Protein AF-A0A5J4TGJ6-F1 (afdb_monomer_lite)

InterPro domains:
  IPR017880 KilA, N-terminal [PS51301] (1-44)
  IPR018004 KilA/APSES-type HTH, DNA-binding [PF04383] (3-46)

Structure (mmCIF, N/CA/C/O backbone):
data_AF-A0A5J4TGJ6-F1
#
_entry.id   AF-A0A5J4TGJ6-F1
#
loop_
_atom_site.group_PDB
_atom_site.id
_atom_site.type_symbol
_atom_site.label_atom_id
_atom_site.label_alt_id
_atom_site.label_comp_id
_atom_site.label_asym_id
_atom_site.label_entity_id
_atom_site.label_seq_id
_atom_site.pdbx_PDB_ins_code
_atom_site.Cartn_x
_atom_site.Cartn_y
_atom_site.Cartn_z
_atom_site.occupancy
_atom_site.B_iso_or_equiv
_atom_site.auth_seq_id
_atom_site.auth_comp_id
_atom_site.auth_asym_id
_atom_site.auth_atom_id
_atom_site.pdbx_PDB_model_num
ATOM 1 N N . MET A 1 1 ? -13.145 -46.903 19.918 1.00 36.25 1 MET A N 1
ATOM 2 C CA . MET A 1 1 ? -13.228 -46.217 21.225 1.00 36.25 1 MET A CA 1
ATOM 3 C C . MET A 1 1 ? -14.140 -45.019 21.029 1.00 36.25 1 MET A C 1
ATOM 5 O O . MET A 1 1 ? -13.800 -44.182 20.207 1.00 36.25 1 MET A O 1
ATOM 9 N N . TYR A 1 2 ? -15.309 -44.975 21.669 1.00 39.22 2 TYR A N 1
ATOM 10 C CA . TYR A 1 2 ? -16.173 -43.791 21.622 1.00 39.22 2 TYR A CA 1
ATOM 11 C C . TYR A 1 2 ? -15.814 -42.894 22.806 1.00 39.22 2 TYR A C 1
ATOM 13 O O . TYR A 1 2 ? -15.922 -43.324 23.954 1.00 39.22 2 TYR A O 1
ATOM 21 N N . GLU A 1 3 ? -15.357 -41.676 22.531 1.00 50.69 3 GLU A N 1
ATOM 22 C CA . GLU A 1 3 ? -15.165 -40.662 23.564 1.00 50.69 3 GLU A CA 1
ATOM 23 C C . GLU A 1 3 ? -16.526 -40.093 23.963 1.00 50.69 3 GLU A C 1
ATOM 25 O O . GLU A 1 3 ? -17.248 -39.494 23.166 1.00 50.69 3 GLU A O 1
ATOM 30 N N . ILE A 1 4 ? -16.896 -40.317 25.220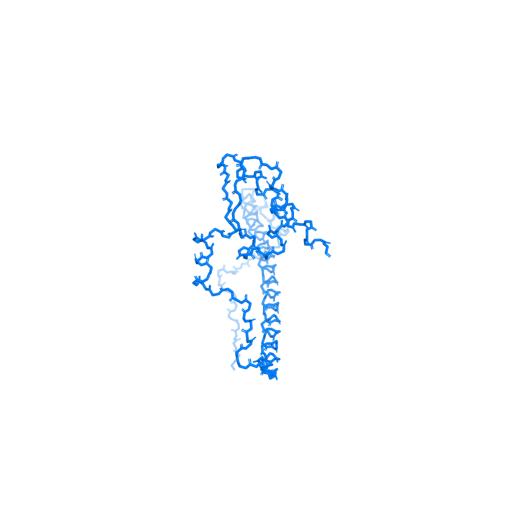 1.00 57.69 4 ILE A N 1
ATOM 31 C CA . ILE A 1 4 ? -18.095 -39.741 25.814 1.00 57.69 4 ILE A CA 1
ATOM 32 C C . ILE A 1 4 ? -17.746 -38.286 26.139 1.00 57.69 4 ILE A C 1
ATOM 34 O O . ILE A 1 4 ? -16.908 -38.032 27.007 1.00 57.69 4 ILE A O 1
ATOM 38 N N . ASN A 1 5 ? -18.349 -37.334 25.422 1.00 56.78 5 ASN A N 1
ATOM 39 C CA . ASN A 1 5 ? -18.171 -35.904 25.675 1.00 56.78 5 ASN A CA 1
ATOM 40 C C . ASN A 1 5 ? -18.421 -35.604 27.164 1.00 56.78 5 ASN A C 1
ATOM 42 O O . ASN A 1 5 ? -19.544 -35.736 27.648 1.00 56.78 5 ASN A O 1
ATOM 46 N N . LYS A 1 6 ? -17.381 -35.176 27.890 1.00 60.16 6 LYS A N 1
ATOM 47 C CA . LYS A 1 6 ? -17.402 -34.902 29.343 1.00 60.16 6 LYS A CA 1
ATOM 48 C C . LYS A 1 6 ? -18.250 -33.684 29.760 1.00 60.16 6 LYS A C 1
ATOM 50 O O . LYS A 1 6 ? -18.179 -33.262 30.913 1.00 60.16 6 LYS A O 1
ATOM 55 N N . GLY A 1 7 ? -19.075 -33.148 28.858 1.00 64.81 7 GLY A N 1
ATOM 56 C CA . GLY A 1 7 ? -19.860 -31.933 29.070 1.00 64.81 7 GLY A CA 1
ATOM 57 C C . GLY A 1 7 ? -18.989 -30.696 29.320 1.00 64.81 7 GLY A C 1
ATOM 58 O O . GLY A 1 7 ? -17.761 -30.762 29.331 1.00 64.81 7 GLY A O 1
ATOM 59 N N . PHE A 1 8 ? -19.630 -29.542 29.503 1.00 61.62 8 PHE A N 1
ATOM 60 C CA . PHE A 1 8 ? -18.930 -28.297 29.823 1.00 61.62 8 PHE A CA 1
ATOM 61 C C . PHE A 1 8 ? -18.424 -28.297 31.274 1.00 61.62 8 PHE A C 1
ATOM 63 O O . PHE A 1 8 ? -19.074 -28.831 32.180 1.00 61.62 8 PHE A O 1
ATOM 70 N N . ASP A 1 9 ? -17.260 -27.674 31.480 1.00 67.69 9 ASP A N 1
ATOM 71 C CA . ASP A 1 9 ? -16.615 -27.504 32.786 1.00 67.69 9 ASP A CA 1
ATOM 72 C C . ASP A 1 9 ? -17.595 -26.897 33.812 1.00 67.69 9 ASP A C 1
ATOM 74 O O . ASP A 1 9 ? -18.438 -26.064 33.472 1.00 67.69 9 ASP A O 1
ATOM 78 N N . ASN A 1 10 ? -17.505 -27.309 35.081 1.00 66.25 10 ASN A N 1
ATOM 79 C CA . ASN A 1 10 ? -18.506 -27.003 36.112 1.00 66.25 10 ASN A CA 1
ATOM 80 C C . ASN A 1 10 ? -18.708 -25.490 36.324 1.00 66.25 10 ASN A C 1
ATOM 82 O O . ASN A 1 10 ? -19.791 -25.061 36.709 1.00 66.25 10 ASN A O 1
ATOM 86 N N . LYS A 1 11 ? -17.685 -24.687 36.010 1.00 72.19 11 LYS A N 1
ATOM 87 C CA . LYS A 1 11 ? -17.700 -23.215 36.049 1.00 72.19 11 LYS A CA 1
ATOM 88 C C . LYS A 1 11 ? -18.642 -22.551 35.039 1.00 72.19 11 LYS A C 1
ATOM 90 O O . LYS A 1 11 ? -18.969 -21.383 35.203 1.00 72.19 11 LYS A O 1
ATOM 95 N N . PHE A 1 12 ? -19.073 -23.278 34.011 1.00 66.88 12 PHE A N 1
ATOM 96 C CA . PHE A 1 12 ? -20.022 -22.790 33.011 1.00 66.88 12 PHE A CA 1
ATOM 97 C C . PHE A 1 12 ? -21.447 -23.288 33.264 1.00 66.88 12 PHE A C 1
ATOM 99 O O . PHE A 1 12 ? -22.337 -22.998 32.479 1.00 66.88 12 PHE A O 1
ATOM 106 N N . LYS A 1 13 ? -21.707 -24.031 34.347 1.00 66.31 13 LYS A N 1
ATOM 107 C CA . LYS A 1 13 ? -23.063 -24.500 34.653 1.00 66.31 13 LYS A CA 1
ATOM 108 C C . LYS A 1 13 ? -23.867 -23.401 35.346 1.00 66.31 13 LYS A C 1
ATOM 110 O O . LYS A 1 13 ? -23.449 -22.873 36.372 1.00 66.31 13 LYS A O 1
ATOM 115 N N . GLY A 1 14 ? -25.042 -23.090 34.809 1.00 73.44 14 GLY A N 1
ATOM 116 C CA . GLY A 1 14 ? -25.951 -22.095 35.371 1.00 73.44 14 GLY A CA 1
ATOM 117 C C . GLY A 1 14 ? -27.195 -21.884 34.5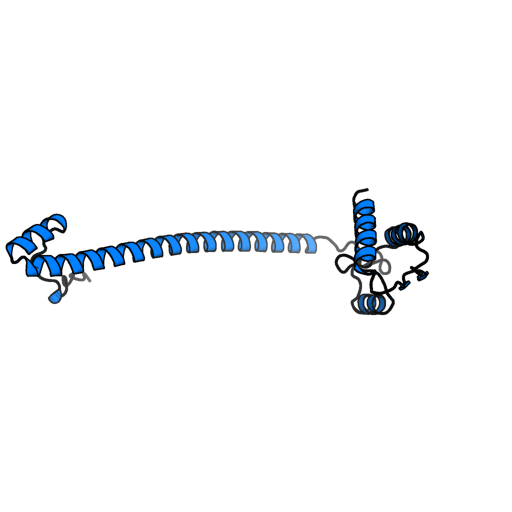11 1.00 73.44 14 GLY A C 1
ATOM 118 O O . GLY A 1 14 ? -27.392 -22.566 33.505 1.00 73.44 14 GLY A O 1
ATOM 119 N N . TYR A 1 15 ? -28.038 -20.935 34.919 1.00 78.38 15 TYR A N 1
ATOM 120 C CA . TYR A 1 15 ? -29.180 -20.495 34.121 1.00 78.38 15 TYR A CA 1
ATOM 121 C C . TYR A 1 15 ? -28.724 -19.457 33.097 1.00 78.38 15 TYR A C 1
ATOM 123 O O . TYR A 1 15 ? -28.239 -18.385 33.460 1.00 78.38 15 TYR A O 1
ATOM 131 N N . TYR A 1 16 ? -28.896 -19.775 31.817 1.00 81.31 16 TYR A N 1
ATOM 132 C CA . TYR A 1 16 ? -28.601 -18.860 30.723 1.00 81.31 16 TYR A CA 1
ATOM 133 C C . TYR A 1 16 ? -29.818 -17.994 30.424 1.00 81.31 16 TYR A C 1
ATOM 135 O O . TYR A 1 16 ? -30.929 -18.493 30.249 1.00 81.31 16 TYR A O 1
ATOM 143 N N . VAL A 1 17 ? -29.596 -16.687 30.345 1.00 79.00 17 VAL A N 1
ATOM 144 C CA . VAL A 1 17 ? -30.622 -15.716 29.965 1.00 79.00 17 VAL A CA 1
ATOM 145 C C . VAL A 1 17 ? -30.369 -15.302 28.523 1.00 79.00 17 VAL A C 1
ATOM 147 O O . VAL A 1 17 ? -29.236 -15.017 28.142 1.00 79.00 17 VAL A O 1
ATOM 150 N N . HIS A 1 18 ? -31.426 -15.265 27.714 1.00 84.12 18 HIS A N 1
ATOM 151 C CA . HIS A 1 18 ? -31.322 -14.795 26.337 1.00 84.12 18 HIS A CA 1
ATOM 152 C C . HIS A 1 18 ? -30.828 -13.331 26.304 1.00 84.12 18 HIS A C 1
ATOM 154 O O . HIS A 1 18 ? -31.331 -12.524 27.093 1.00 84.12 18 HIS A O 1
ATOM 160 N N . PRO A 1 19 ? -29.920 -12.933 25.389 1.00 80.38 19 PRO A N 1
ATOM 161 C CA . PRO A 1 19 ? -29.312 -11.595 25.389 1.00 80.38 19 PRO A CA 1
ATOM 162 C C . PRO A 1 19 ? -30.323 -10.441 25.391 1.00 80.38 19 PRO A C 1
ATOM 164 O O . PRO A 1 19 ? -30.144 -9.452 26.093 1.00 80.38 19 PRO A O 1
ATOM 167 N N . HIS A 1 20 ? -31.444 -10.595 24.680 1.00 82.62 20 HIS A N 1
ATOM 168 C CA . HIS A 1 20 ? -32.504 -9.580 24.620 1.00 82.62 20 HIS A CA 1
ATOM 169 C C . HIS A 1 20 ? -33.275 -9.415 25.943 1.00 82.62 20 HIS A C 1
ATOM 171 O O . HIS A 1 20 ? -33.883 -8.376 26.186 1.00 82.62 20 HIS A O 1
ATOM 177 N N . LEU A 1 21 ? -33.260 -10.435 26.805 1.00 87.50 21 LEU A N 1
ATOM 178 C CA . LEU A 1 21 ? -33.973 -10.445 28.086 1.00 87.50 21 LEU A CA 1
ATOM 179 C C . LEU A 1 21 ? -33.074 -10.038 29.258 1.00 87.50 21 LEU A C 1
ATOM 181 O O . LEU A 1 21 ? -33.577 -9.731 30.339 1.00 87.50 21 LEU A O 1
ATOM 185 N N . ILE A 1 22 ? -31.756 -9.994 29.050 1.00 87.06 22 ILE A N 1
ATOM 186 C CA . ILE A 1 22 ? -30.773 -9.778 30.115 1.00 87.06 22 ILE A CA 1
ATOM 187 C C . ILE A 1 22 ? -30.976 -8.437 30.828 1.00 87.06 22 ILE A C 1
ATOM 189 O O . ILE A 1 22 ? -30.853 -8.356 32.046 1.00 87.06 22 ILE A O 1
ATOM 193 N N . ASN A 1 23 ? -31.372 -7.401 30.082 1.00 85.44 23 ASN A N 1
ATOM 194 C CA . ASN A 1 23 ? -31.588 -6.062 30.618 1.00 85.44 23 ASN A CA 1
ATOM 195 C C . ASN A 1 23 ? -32.830 -6.010 31.526 1.00 85.44 23 ASN A C 1
ATOM 197 O O . ASN A 1 23 ? -32.789 -5.425 32.605 1.00 85.44 23 ASN A O 1
ATOM 201 N N . TYR A 1 24 ? -33.912 -6.692 31.134 1.00 88.56 24 TYR A N 1
ATOM 202 C CA . TYR A 1 24 ? -35.137 -6.785 31.933 1.00 88.56 24 TYR A CA 1
ATOM 203 C C . TYR A 1 24 ? -34.906 -7.558 33.232 1.00 88.56 24 TYR A C 1
ATOM 205 O O . TYR A 1 24 ? -35.297 -7.093 34.302 1.00 88.56 24 TYR A O 1
ATOM 213 N N . VAL A 1 25 ? -34.214 -8.698 33.151 1.00 86.50 25 VAL A N 1
ATOM 214 C CA . VAL A 1 25 ? -33.857 -9.502 34.328 1.00 86.50 25 VAL A CA 1
ATOM 215 C C . VAL A 1 25 ? -32.937 -8.713 35.262 1.00 86.50 25 VAL A C 1
ATOM 217 O O . VAL A 1 25 ? -33.147 -8.713 36.473 1.00 86.50 25 VAL A O 1
ATOM 220 N N . ALA A 1 26 ? -31.957 -7.983 34.724 1.00 88.81 26 ALA A N 1
ATOM 221 C CA . ALA A 1 26 ? -31.030 -7.213 35.544 1.00 88.81 26 ALA A CA 1
ATOM 222 C C . ALA A 1 26 ? -31.719 -6.056 36.290 1.00 88.81 26 ALA A C 1
ATOM 224 O O . ALA A 1 26 ? -31.429 -5.839 37.467 1.00 88.81 26 ALA A O 1
ATOM 225 N N . ILE A 1 27 ? -32.661 -5.358 35.642 1.00 90.12 27 ILE A N 1
ATOM 226 C CA . ILE A 1 27 ? -33.474 -4.304 36.273 1.00 90.12 27 ILE A CA 1
ATOM 227 C C . ILE A 1 27 ? -34.383 -4.889 37.358 1.00 90.12 27 ILE A C 1
ATOM 229 O O . ILE A 1 27 ? -34.489 -4.298 38.432 1.00 90.12 27 ILE A O 1
ATOM 233 N N . TRP A 1 28 ? -35.003 -6.046 37.095 1.00 90.50 28 TRP A N 1
ATOM 234 C CA . TRP A 1 28 ? -35.884 -6.731 38.045 1.00 90.50 28 TRP A CA 1
ATOM 235 C C . TRP A 1 28 ? -35.158 -7.129 39.336 1.00 90.50 28 TRP A C 1
ATOM 237 O O . TRP A 1 28 ? -35.719 -7.000 40.421 1.00 90.50 28 TRP A O 1
ATOM 247 N N . VAL A 1 29 ? -33.893 -7.550 39.232 1.00 88.56 29 VAL A N 1
ATOM 248 C CA . VAL A 1 29 ? -33.057 -7.877 40.396 1.00 88.56 29 VAL A CA 1
ATOM 249 C C . VAL A 1 29 ? -32.626 -6.615 41.149 1.00 88.56 29 VAL A C 1
ATOM 251 O O . VAL A 1 29 ? -32.766 -6.546 42.369 1.00 88.56 29 VAL A O 1
ATOM 254 N N . SER A 1 30 ? -32.061 -5.620 40.455 1.00 90.94 30 SER A N 1
ATOM 255 C CA . SER A 1 30 ? -31.694 -4.332 41.057 1.00 90.94 30 SER A CA 1
ATOM 256 C C . SER A 1 30 ? -31.251 -3.309 40.003 1.00 90.94 30 SER A C 1
ATOM 258 O O . SER A 1 30 ? -30.428 -3.635 39.143 1.00 90.94 30 SER A O 1
ATOM 260 N N . PRO A 1 31 ? -31.611 -2.018 40.143 1.00 89.44 31 PRO A N 1
ATOM 261 C CA . PRO A 1 31 ? -31.088 -0.955 39.282 1.00 89.44 31 PRO A CA 1
ATOM 262 C C . PRO A 1 31 ? -29.554 -0.861 39.273 1.00 89.44 31 PRO A C 1
ATOM 264 O O . PRO A 1 31 ? -28.952 -0.610 38.232 1.00 89.44 31 PRO A O 1
ATOM 267 N N . LYS A 1 32 ? -28.895 -1.101 40.418 1.00 88.12 32 LYS A N 1
ATOM 268 C CA . LYS A 1 32 ? -27.422 -1.091 40.499 1.00 88.12 32 LYS A CA 1
ATOM 269 C C . LYS A 1 32 ? -26.809 -2.248 39.711 1.00 88.12 32 LYS A C 1
ATOM 271 O O . LYS A 1 32 ? -25.780 -2.073 39.066 1.00 88.12 32 LYS A O 1
ATOM 276 N N . TYR A 1 33 ? -27.452 -3.413 39.745 1.00 86.62 33 TYR A N 1
ATOM 277 C CA . TYR A 1 33 ? -27.004 -4.594 39.014 1.00 86.62 33 TYR A CA 1
ATOM 278 C C . TYR A 1 33 ? -27.159 -4.410 37.497 1.00 86.62 33 TYR A C 1
ATOM 280 O O . TYR A 1 33 ? -26.239 -4.735 36.749 1.00 86.62 33 TYR A O 1
ATOM 288 N N . ALA A 1 34 ? -28.248 -3.776 37.050 1.00 88.06 34 ALA A N 1
ATOM 289 C CA . ALA A 1 34 ? -28.456 -3.418 35.646 1.00 88.06 34 ALA A CA 1
ATOM 290 C C . ALA A 1 34 ? -27.328 -2.551 35.063 1.00 88.06 34 ALA A C 1
ATOM 292 O O . ALA A 1 34 ? -26.886 -2.786 33.939 1.00 88.06 34 ALA A O 1
ATOM 293 N N . VAL A 1 35 ? -26.805 -1.591 35.835 1.00 89.06 35 VAL A N 1
ATOM 294 C CA . VAL A 1 35 ? -25.667 -0.760 35.401 1.00 89.06 35 VAL A CA 1
ATOM 295 C C . VAL A 1 35 ? -24.402 -1.598 35.210 1.00 89.06 35 VAL A C 1
ATOM 297 O O . VAL A 1 35 ? -23.680 -1.407 34.232 1.00 89.06 35 VAL A O 1
ATOM 300 N N . THR A 1 36 ? -24.126 -2.537 36.117 1.00 88.81 36 THR A N 1
ATOM 301 C CA . THR A 1 36 ? -22.966 -3.433 36.004 1.00 88.81 36 THR A CA 1
ATOM 302 C C . THR A 1 36 ? -23.081 -4.347 34.787 1.00 88.81 36 THR A C 1
ATOM 304 O O . THR A 1 36 ? -22.128 -4.456 34.020 1.00 88.81 36 THR A O 1
ATOM 307 N N . VAL A 1 37 ? -24.253 -4.953 34.570 1.00 88.06 37 VAL A N 1
ATOM 308 C CA . VAL A 1 37 ? -24.516 -5.811 33.403 1.00 88.06 37 VAL A CA 1
ATOM 309 C C . VAL A 1 37 ? -24.364 -5.025 32.101 1.00 88.06 37 VAL A C 1
ATOM 311 O O . VAL A 1 37 ? -23.711 -5.510 31.181 1.00 88.06 37 VAL A O 1
ATOM 314 N N . ARG A 1 38 ? -24.879 -3.789 32.041 1.00 87.81 38 ARG A N 1
ATOM 315 C CA . ARG A 1 38 ? -24.707 -2.907 30.879 1.00 87.81 38 ARG A CA 1
ATOM 316 C C . ARG A 1 38 ? -23.231 -2.696 30.537 1.00 87.81 38 ARG A C 1
ATOM 318 O O . ARG A 1 38 ? -22.845 -2.949 29.407 1.00 87.81 38 ARG A O 1
ATOM 325 N N . LYS A 1 39 ? -22.395 -2.325 31.514 1.00 89.00 39 LYS A N 1
ATOM 326 C CA . LYS A 1 39 ? -20.951 -2.111 31.291 1.00 89.00 39 LYS A CA 1
ATOM 327 C C . LYS A 1 39 ? -20.240 -3.355 30.754 1.00 89.00 39 LYS A C 1
ATOM 329 O O . LYS A 1 39 ? -19.330 -3.238 29.942 1.00 89.00 39 LYS A O 1
ATOM 334 N N . ILE A 1 40 ? -20.630 -4.539 31.229 1.00 88.75 40 ILE A N 1
ATOM 335 C CA . ILE A 1 40 ? -20.079 -5.808 30.739 1.00 88.75 40 ILE A CA 1
ATOM 336 C C . ILE A 1 40 ? -20.509 -6.040 29.287 1.00 88.75 40 ILE A C 1
ATOM 338 O O . ILE A 1 40 ? -19.673 -6.400 28.464 1.00 88.75 40 ILE A O 1
ATOM 342 N N . MET A 1 41 ? -21.783 -5.802 28.969 1.00 85.44 41 MET A N 1
ATOM 343 C CA . MET A 1 41 ? -22.314 -5.967 27.616 1.00 85.44 41 MET A CA 1
ATOM 344 C C . MET A 1 41 ? -21.660 -5.002 26.621 1.00 85.44 41 MET A C 1
ATOM 346 O O . MET A 1 41 ? -21.258 -5.428 25.542 1.00 85.44 41 MET A O 1
ATOM 350 N N . ASP A 1 42 ? -21.495 -3.736 27.010 1.00 87.56 42 ASP A N 1
ATOM 351 C CA . ASP A 1 42 ? -20.825 -2.715 26.200 1.00 87.56 42 ASP A CA 1
ATOM 352 C C . ASP A 1 42 ? -19.376 -3.132 25.908 1.00 87.56 42 ASP A C 1
ATOM 354 O O . ASP A 1 42 ? -18.948 -3.131 24.756 1.00 87.56 42 ASP A O 1
ATOM 358 N N . LYS A 1 43 ? -18.652 -3.611 26.930 1.00 89.19 43 LYS A N 1
ATOM 359 C CA . LYS A 1 43 ? -17.276 -4.097 26.776 1.00 89.19 43 LYS A CA 1
ATOM 360 C C . LYS A 1 43 ? -17.172 -5.302 25.836 1.00 89.19 43 LYS A C 1
ATOM 362 O O . LYS A 1 43 ? -16.241 -5.363 25.042 1.00 89.19 43 LYS A O 1
ATOM 367 N N . ILE A 1 44 ? -18.106 -6.253 25.916 1.00 85.75 44 ILE A N 1
ATOM 368 C CA . ILE A 1 44 ? -18.145 -7.410 25.004 1.00 85.75 44 ILE A CA 1
ATOM 369 C C . ILE A 1 44 ? -18.422 -6.951 23.568 1.00 85.75 44 ILE A C 1
ATOM 371 O O . ILE A 1 44 ? -17.799 -7.438 22.628 1.00 85.75 44 ILE A O 1
ATOM 375 N N . ASN A 1 45 ? -19.337 -5.999 23.386 1.00 83.75 45 ASN A N 1
ATOM 376 C CA . ASN A 1 45 ? -19.663 -5.469 22.068 1.00 83.75 45 ASN A CA 1
ATOM 377 C C . ASN A 1 45 ? -18.462 -4.750 21.429 1.00 83.75 45 ASN A C 1
ATOM 379 O O . ASN A 1 45 ? -18.172 -4.973 20.257 1.00 83.75 45 ASN A O 1
ATOM 383 N N . GLU A 1 46 ? -17.724 -3.952 22.205 1.00 81.56 46 GLU A N 1
ATOM 384 C CA . GLU A 1 46 ? -16.479 -3.319 21.752 1.00 81.56 46 GLU A CA 1
ATOM 385 C C . GLU A 1 46 ? -15.429 -4.355 21.324 1.00 81.56 46 GLU A C 1
ATOM 387 O O . GLU A 1 46 ? -14.831 -4.208 20.258 1.00 81.56 46 GLU A O 1
ATOM 392 N N . THR A 1 47 ? -15.236 -5.429 22.102 1.00 76.94 47 THR A N 1
ATOM 393 C CA . THR A 1 47 ? -14.277 -6.489 21.748 1.00 76.94 47 THR A CA 1
ATOM 394 C C . THR A 1 47 ? -14.679 -7.248 20.486 1.00 76.94 47 THR A C 1
ATOM 396 O O . THR A 1 47 ? -13.831 -7.469 19.630 1.00 76.94 47 THR A O 1
ATOM 399 N N . VAL A 1 48 ? -15.966 -7.575 20.316 1.00 79.75 48 VAL A N 1
ATOM 400 C CA . VAL A 1 48 ? -16.461 -8.302 19.132 1.00 79.75 48 VAL A CA 1
ATOM 401 C C . VAL A 1 48 ? -16.317 -7.462 17.861 1.00 79.75 48 VAL A C 1
ATOM 403 O O . VAL A 1 48 ? -15.951 -7.990 16.814 1.00 79.75 48 VAL A O 1
ATOM 406 N N . ILE A 1 49 ? -16.570 -6.151 17.938 1.00 74.88 49 ILE A N 1
ATOM 407 C CA . ILE A 1 49 ? -16.361 -5.245 16.800 1.00 74.88 49 ILE A CA 1
ATOM 408 C C . ILE A 1 49 ? -14.874 -5.187 16.436 1.00 74.88 49 ILE A C 1
ATOM 410 O O . ILE A 1 49 ? -14.535 -5.299 15.261 1.00 74.88 49 ILE A O 1
ATOM 414 N N . ALA A 1 50 ? -13.987 -5.050 17.425 1.00 75.00 50 ALA A N 1
ATOM 415 C CA . ALA A 1 50 ? -12.547 -5.002 17.187 1.00 75.00 50 ALA A CA 1
ATOM 416 C C . ALA A 1 50 ? -12.009 -6.305 16.567 1.00 75.00 50 ALA A C 1
ATOM 418 O O . ALA A 1 50 ? -11.236 -6.246 15.613 1.00 75.00 50 ALA A O 1
ATOM 419 N N . GLU A 1 51 ? -12.444 -7.466 17.063 1.00 77.19 51 GLU A N 1
ATOM 420 C CA . GLU A 1 51 ? -12.077 -8.781 16.519 1.00 77.19 51 GLU A CA 1
ATOM 421 C C . GLU A 1 51 ? -12.585 -8.962 15.084 1.00 77.19 51 GLU A C 1
ATOM 423 O O . GLU A 1 51 ? -11.826 -9.355 14.206 1.00 77.19 51 GLU A O 1
ATOM 428 N N . HIS A 1 52 ? -13.835 -8.594 14.801 1.00 76.94 52 HIS A N 1
ATOM 429 C CA . HIS A 1 52 ? -14.395 -8.694 13.454 1.00 76.94 52 HIS A CA 1
ATOM 430 C C . HIS A 1 52 ? -13.692 -7.778 12.433 1.00 76.94 52 HIS A C 1
ATOM 432 O O . HIS A 1 52 ? -13.500 -8.162 11.278 1.00 76.94 52 HIS A O 1
ATOM 438 N N . GLU A 1 53 ? -13.284 -6.568 12.830 1.00 75.94 53 GLU A N 1
ATOM 439 C CA . GLU A 1 53 ? -12.496 -5.682 11.960 1.00 75.94 53 GLU A CA 1
ATOM 440 C C . GLU A 1 53 ? -11.048 -6.181 11.781 1.00 75.94 53 GLU A C 1
ATOM 442 O O . GLU A 1 53 ? -10.469 -6.030 10.698 1.00 75.94 53 GLU A O 1
ATOM 447 N N . ALA A 1 54 ? -10.479 -6.847 12.792 1.00 74.75 54 ALA A N 1
ATOM 448 C CA . ALA A 1 54 ? -9.193 -7.534 12.681 1.00 74.75 54 ALA A CA 1
ATOM 449 C C . ALA A 1 54 ? -9.275 -8.736 11.719 1.00 74.75 54 ALA A C 1
ATOM 451 O O . ALA A 1 54 ? -8.429 -8.881 10.841 1.00 74.75 54 ALA A O 1
ATOM 452 N N . ASP A 1 55 ? -10.336 -9.540 11.796 1.00 79.75 55 ASP A N 1
ATOM 453 C CA . ASP A 1 55 ? -10.557 -10.683 10.901 1.00 79.75 55 ASP A CA 1
ATOM 454 C C . ASP A 1 55 ? -10.724 -10.239 9.442 1.00 79.75 55 ASP A C 1
ATOM 456 O O . ASP A 1 55 ? -10.147 -10.837 8.533 1.00 79.75 55 ASP A O 1
ATOM 460 N N . LYS A 1 56 ? -11.464 -9.149 9.192 1.00 76.69 56 LYS A N 1
ATOM 461 C CA . LYS A 1 56 ? -11.576 -8.566 7.845 1.00 76.69 56 LYS A CA 1
ATOM 462 C C . LYS A 1 56 ? -10.231 -8.094 7.306 1.00 76.69 56 LYS A C 1
ATOM 464 O O . LYS A 1 56 ? -9.936 -8.314 6.133 1.00 76.69 56 LYS A O 1
ATOM 469 N N . THR A 1 57 ? -9.429 -7.425 8.133 1.00 78.62 57 THR A N 1
ATOM 470 C CA . THR A 1 57 ? -8.105 -6.944 7.713 1.00 78.62 57 THR A CA 1
ATOM 471 C C . THR A 1 57 ? -7.142 -8.106 7.466 1.00 78.62 57 THR A C 1
ATOM 473 O O . THR A 1 57 ? -6.421 -8.075 6.468 1.00 78.62 57 THR A O 1
ATOM 476 N N . GLN A 1 58 ? -7.199 -9.167 8.275 1.00 76.94 58 GLN A N 1
ATOM 477 C CA . GLN A 1 58 ? -6.438 -10.398 8.055 1.00 76.94 58 GLN A CA 1
ATOM 478 C C . GLN A 1 58 ? -6.864 -11.119 6.767 1.00 76.94 58 GLN A C 1
ATOM 480 O O . GLN A 1 58 ? -6.010 -11.454 5.952 1.00 76.94 58 GLN A O 1
ATOM 485 N N . ALA A 1 59 ? -8.167 -11.279 6.514 1.00 79.88 59 ALA A N 1
ATOM 486 C CA . ALA A 1 59 ? -8.670 -11.920 5.296 1.00 79.88 59 ALA A CA 1
ATOM 487 C C . ALA A 1 59 ? -8.252 -11.168 4.019 1.00 79.88 59 ALA A C 1
ATOM 489 O O . ALA A 1 59 ? -7.882 -11.782 3.015 1.00 79.88 59 ALA A O 1
ATOM 490 N N . VAL A 1 60 ? -8.266 -9.831 4.059 1.00 82.25 60 VAL A N 1
ATOM 491 C CA . VAL A 1 60 ? -7.770 -8.991 2.961 1.00 82.25 60 VAL A CA 1
ATOM 492 C C . VAL A 1 60 ? -6.261 -9.181 2.774 1.00 82.25 60 VAL A C 1
ATOM 494 O O . VAL A 1 60 ? -5.802 -9.339 1.642 1.00 82.25 60 VAL A O 1
ATOM 497 N N . ALA A 1 61 ? -5.483 -9.215 3.860 1.00 81.31 61 ALA A N 1
ATOM 498 C CA . ALA A 1 61 ? -4.043 -9.457 3.799 1.00 81.31 61 ALA A CA 1
ATOM 499 C C . ALA A 1 61 ? -3.711 -10.840 3.214 1.00 81.31 61 ALA A C 1
ATOM 501 O O . ALA A 1 61 ? -2.824 -10.943 2.365 1.00 81.31 61 ALA A O 1
ATOM 502 N N . ASP A 1 62 ? -4.438 -11.884 3.605 1.00 82.44 62 ASP A N 1
ATOM 503 C CA . ASP A 1 62 ? -4.254 -13.242 3.090 1.00 82.44 62 ASP A CA 1
ATOM 504 C C . ASP A 1 62 ? -4.559 -13.306 1.586 1.00 82.44 62 ASP A C 1
ATOM 506 O O . ASP A 1 62 ? -3.800 -13.901 0.816 1.00 82.44 62 ASP A O 1
ATOM 510 N N . GLN A 1 63 ? -5.609 -12.613 1.131 1.00 89.25 63 GLN A N 1
ATOM 511 C CA . GLN A 1 63 ? -5.923 -12.499 -0.294 1.00 89.25 63 GLN A CA 1
ATOM 512 C C . GLN A 1 63 ? -4.795 -11.808 -1.076 1.00 89.25 63 GLN A C 1
ATOM 514 O O . GLN A 1 63 ? -4.422 -12.279 -2.153 1.00 89.25 63 GLN A O 1
ATOM 519 N N . PHE A 1 64 ? -4.208 -10.733 -0.537 1.00 87.88 64 PHE A N 1
ATOM 520 C CA . PHE A 1 64 ? -3.044 -10.086 -1.150 1.00 87.88 64 PHE A CA 1
ATOM 521 C C . PHE A 1 64 ? -1.835 -11.023 -1.231 1.00 87.88 64 PHE A C 1
ATOM 523 O O . PHE A 1 64 ? -1.193 -11.082 -2.279 1.00 87.88 64 PHE A O 1
ATOM 530 N N . HIS A 1 65 ? -1.546 -11.789 -0.177 1.00 86.75 65 HIS A N 1
ATOM 531 C CA . HIS A 1 65 ? -0.445 -12.757 -0.188 1.00 86.75 65 HIS A CA 1
ATOM 532 C C . HIS A 1 65 ? -0.652 -13.846 -1.246 1.00 86.75 65 HIS A C 1
ATOM 534 O O . HIS A 1 65 ? 0.281 -14.163 -1.980 1.00 86.75 65 HIS A O 1
ATOM 54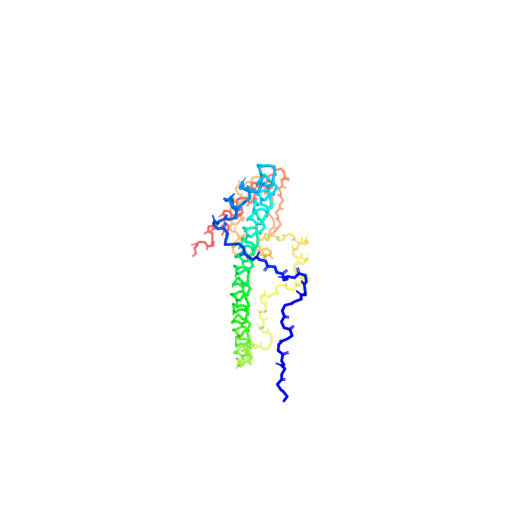0 N N . ILE A 1 66 ? -1.870 -14.380 -1.385 1.00 89.56 66 ILE A N 1
ATOM 541 C CA . ILE A 1 66 ? -2.196 -15.381 -2.414 1.00 89.56 66 ILE A CA 1
ATOM 542 C C . ILE A 1 66 ? -1.969 -14.814 -3.822 1.00 89.56 66 ILE A C 1
ATOM 544 O O . ILE A 1 66 ? -1.353 -15.471 -4.665 1.00 89.56 66 ILE A O 1
ATOM 548 N N . VAL A 1 67 ? -2.427 -13.586 -4.082 1.00 91.88 67 VAL A N 1
ATOM 549 C CA . VAL A 1 67 ? -2.237 -12.924 -5.383 1.00 91.88 67 VAL A CA 1
ATOM 550 C C . VAL A 1 67 ? -0.755 -12.660 -5.660 1.00 91.88 67 VAL A C 1
ATOM 552 O O . VAL A 1 67 ? -0.279 -12.933 -6.758 1.00 91.88 67 VAL A O 1
ATOM 555 N N . ILE A 1 68 ? 0.007 -12.178 -4.676 1.00 91.31 68 ILE A N 1
ATOM 556 C CA . ILE A 1 68 ? 1.448 -11.935 -4.838 1.00 91.31 68 ILE A CA 1
ATOM 557 C C . ILE A 1 68 ? 2.192 -13.241 -5.117 1.00 91.31 68 ILE A C 1
ATOM 559 O O . ILE A 1 68 ? 3.005 -13.280 -6.040 1.00 91.31 68 ILE A O 1
ATOM 563 N N . ASN A 1 69 ? 1.901 -14.307 -4.370 1.00 90.50 69 ASN A N 1
ATOM 564 C CA . ASN A 1 69 ? 2.548 -15.605 -4.561 1.00 90.50 69 ASN A CA 1
ATOM 565 C C . ASN A 1 69 ? 2.242 -16.168 -5.952 1.00 90.50 69 ASN A C 1
ATOM 567 O O . ASN A 1 69 ? 3.163 -16.483 -6.693 1.00 90.50 69 ASN A O 1
ATOM 571 N N . THR A 1 70 ? 0.973 -16.168 -6.372 1.00 89.56 70 THR A N 1
ATOM 572 C CA . THR A 1 70 ? 0.588 -16.643 -7.715 1.00 89.56 70 THR A CA 1
ATOM 573 C C . THR A 1 70 ? 1.233 -15.835 -8.842 1.00 89.56 70 THR A C 1
ATOM 575 O O . THR A 1 70 ? 1.702 -16.417 -9.822 1.00 89.56 70 THR A O 1
ATOM 578 N N . VAL A 1 71 ? 1.313 -14.506 -8.717 1.00 93.50 71 VAL A N 1
ATOM 579 C CA . VAL A 1 71 ? 2.027 -13.660 -9.688 1.00 93.50 71 VAL A CA 1
ATOM 580 C C . VAL A 1 71 ? 3.527 -13.964 -9.683 1.00 93.50 71 VAL A C 1
ATOM 582 O O . VAL A 1 71 ? 4.123 -14.079 -10.753 1.00 93.50 71 VAL A O 1
ATOM 585 N N . THR A 1 72 ? 4.137 -14.129 -8.509 1.00 90.94 72 THR A N 1
ATOM 586 C CA . THR A 1 72 ? 5.570 -14.431 -8.359 1.00 90.94 72 THR A CA 1
ATOM 587 C C . THR A 1 72 ? 5.925 -15.786 -8.965 1.00 90.94 72 THR A C 1
ATOM 589 O O . THR A 1 72 ? 6.908 -15.882 -9.702 1.00 90.94 72 THR A O 1
ATOM 592 N N . ASP A 1 73 ? 5.101 -16.804 -8.726 1.00 90.56 73 ASP A N 1
ATOM 593 C CA . ASP A 1 73 ? 5.255 -18.143 -9.294 1.00 90.56 73 ASP A CA 1
ATOM 594 C C . ASP A 1 73 ? 5.106 -18.096 -10.819 1.00 90.56 73 ASP A C 1
ATOM 596 O O . ASP A 1 73 ? 5.999 -18.530 -11.542 1.00 90.56 73 ASP A O 1
ATOM 600 N N . THR A 1 74 ? 4.057 -17.438 -11.327 1.00 92.06 74 THR A N 1
ATOM 601 C CA . THR A 1 74 ? 3.828 -17.289 -12.777 1.00 92.06 74 THR A CA 1
ATOM 602 C C . THR A 1 74 ? 4.994 -16.580 -13.472 1.00 92.06 74 THR A C 1
ATOM 604 O O . THR A 1 74 ? 5.409 -16.956 -14.572 1.00 92.06 74 THR A O 1
ATOM 607 N N . LEU A 1 75 ? 5.535 -15.527 -12.854 1.00 92.44 75 LEU A N 1
ATOM 608 C CA . LEU A 1 75 ? 6.698 -14.815 -13.379 1.00 92.44 75 LEU A CA 1
ATOM 609 C C . LEU A 1 75 ? 7.956 -15.685 -13.325 1.00 92.44 75 LEU A C 1
ATOM 611 O O . LEU A 1 75 ? 8.724 -15.681 -14.286 1.00 92.44 75 LEU A O 1
ATOM 615 N N . SER A 1 76 ? 8.154 -16.446 -12.249 1.00 92.31 76 SER A N 1
ATOM 616 C CA . SER A 1 76 ? 9.290 -17.361 -12.095 1.00 92.31 76 SER A CA 1
ATOM 617 C C . SER A 1 76 ? 9.257 -18.487 -13.129 1.00 92.31 76 SER A C 1
ATOM 619 O O . SER A 1 76 ? 10.278 -18.768 -13.766 1.00 92.31 76 SER A O 1
ATOM 621 N N . ASP A 1 77 ? 8.083 -19.062 -13.379 1.00 92.38 77 ASP A N 1
ATOM 622 C CA . ASP A 1 77 ? 7.862 -20.060 -14.426 1.00 92.38 77 ASP A CA 1
ATOM 623 C C . ASP A 1 77 ? 8.170 -19.474 -15.803 1.00 92.38 77 ASP A C 1
ATOM 625 O O . ASP A 1 77 ? 8.915 -20.060 -16.589 1.00 92.38 77 ASP A O 1
ATOM 629 N N . ARG A 1 78 ? 7.687 -18.257 -16.079 1.00 93.50 78 ARG A N 1
ATOM 630 C CA . ARG A 1 78 ? 7.940 -17.573 -17.351 1.00 93.50 78 ARG A CA 1
ATOM 631 C C . ARG A 1 78 ? 9.416 -17.223 -17.550 1.00 93.50 78 ARG A C 1
ATOM 633 O O . ARG A 1 78 ? 9.915 -17.333 -18.666 1.00 93.50 78 ARG A O 1
ATOM 640 N N . ILE A 1 79 ? 10.127 -16.825 -16.493 1.00 91.38 79 ILE A N 1
ATOM 641 C CA . ILE A 1 79 ? 11.584 -16.608 -16.512 1.00 91.38 79 ILE A CA 1
ATOM 642 C C . ILE A 1 79 ? 12.320 -17.926 -16.775 1.00 91.38 79 ILE A C 1
ATOM 644 O O . ILE A 1 79 ? 13.286 -17.947 -17.536 1.00 91.38 79 ILE A O 1
ATOM 648 N N . THR A 1 80 ? 11.870 -19.027 -16.176 1.00 90.38 80 THR A N 1
ATOM 649 C CA . THR A 1 80 ? 12.456 -20.358 -16.380 1.00 90.38 80 THR A CA 1
ATOM 650 C C . THR A 1 80 ? 12.277 -20.819 -17.822 1.00 90.38 80 THR A C 1
ATOM 652 O O . THR A 1 80 ? 13.250 -21.231 -18.454 1.00 90.38 80 THR A O 1
ATOM 655 N N . ASP A 1 81 ? 11.074 -20.655 -18.370 1.00 89.75 81 ASP A N 1
ATOM 656 C CA . ASP A 1 81 ? 10.760 -20.967 -19.761 1.00 89.75 81 ASP A CA 1
ATOM 657 C C . ASP A 1 81 ? 11.571 -20.093 -20.735 1.00 89.75 81 ASP A C 1
ATOM 659 O O . ASP A 1 81 ? 12.246 -20.618 -21.620 1.00 89.75 81 ASP A O 1
ATOM 663 N N . LEU A 1 82 ? 11.636 -18.774 -20.510 1.00 86.31 82 LEU A N 1
ATOM 664 C CA . LEU A 1 82 ? 12.482 -17.858 -21.289 1.00 86.31 82 LEU A CA 1
ATOM 665 C C . LEU A 1 82 ? 13.960 -18.259 -21.246 1.00 86.31 82 LEU A C 1
ATOM 667 O O . LEU A 1 82 ? 14.623 -18.298 -22.282 1.00 86.31 82 LEU A O 1
ATOM 671 N N . ASN A 1 83 ? 14.484 -18.597 -20.069 1.00 82.81 83 ASN A N 1
ATOM 672 C CA . ASN A 1 83 ? 15.867 -19.044 -19.918 1.00 82.81 83 ASN A CA 1
ATOM 673 C C . ASN A 1 83 ? 16.119 -20.379 -20.631 1.00 82.81 83 ASN A C 1
ATOM 675 O O . ASN A 1 83 ? 17.195 -20.587 -21.199 1.00 82.81 83 ASN A O 1
ATOM 679 N N . GLN A 1 84 ? 15.141 -21.283 -20.640 1.00 84.00 84 GLN A N 1
ATOM 680 C CA . GLN A 1 84 ? 15.214 -22.538 -21.377 1.00 84.00 84 GLN A CA 1
ATOM 681 C C . GLN A 1 84 ? 15.160 -22.308 -22.894 1.00 84.00 84 GLN A C 1
ATOM 683 O O . GLN A 1 84 ? 15.945 -22.923 -23.618 1.00 84.00 84 GLN A O 1
ATOM 688 N N . GLN A 1 85 ? 14.311 -21.397 -23.376 1.00 83.38 85 GLN A N 1
ATOM 689 C CA . GLN A 1 85 ? 14.284 -20.981 -24.780 1.00 83.38 85 GLN A CA 1
ATOM 690 C C . GLN A 1 85 ? 15.630 -20.374 -25.198 1.00 83.38 85 GLN A C 1
ATOM 692 O O . GLN A 1 85 ? 16.197 -20.779 -26.210 1.00 83.38 85 GLN A O 1
ATOM 697 N N . VAL A 1 86 ? 16.203 -19.478 -24.385 1.00 77.81 86 VAL A N 1
ATOM 698 C CA . VAL A 1 86 ? 17.528 -18.878 -24.629 1.00 77.81 86 VAL A CA 1
ATOM 699 C C . VAL A 1 86 ? 18.633 -19.933 -24.689 1.00 77.81 86 VAL A C 1
ATOM 701 O O . VAL A 1 86 ? 19.513 -19.835 -25.538 1.00 77.81 86 VAL A O 1
ATOM 704 N N . ARG A 1 87 ? 18.588 -20.966 -23.839 1.00 72.19 87 ARG A N 1
ATOM 705 C CA . ARG A 1 87 ? 19.555 -22.080 -23.872 1.00 72.19 87 ARG A CA 1
ATOM 706 C C . ARG A 1 87 ? 19.438 -22.956 -25.122 1.00 72.19 87 ARG A C 1
ATOM 708 O O . ARG A 1 87 ? 20.436 -23.540 -25.532 1.00 72.19 87 ARG A O 1
ATOM 715 N N . GLN A 1 88 ? 18.239 -23.080 -25.694 1.00 68.62 88 GLN A N 1
ATOM 716 C CA . GLN A 1 88 ? 17.994 -23.850 -26.921 1.00 68.62 88 GLN A CA 1
ATOM 717 C C . GLN A 1 88 ? 18.354 -23.078 -28.192 1.00 68.62 88 GLN A C 1
ATOM 719 O O . GLN A 1 88 ? 18.588 -23.688 -29.238 1.00 68.62 88 GLN A O 1
ATOM 724 N N . LEU A 1 89 ? 18.427 -21.748 -28.123 1.00 69.56 89 LEU A N 1
ATOM 725 C CA . LEU A 1 89 ? 19.030 -20.968 -29.190 1.00 69.56 89 LEU A CA 1
ATOM 726 C C . LEU A 1 89 ? 20.513 -21.343 -29.254 1.00 69.56 89 LEU A C 1
ATOM 728 O O . LEU A 1 89 ? 21.280 -21.049 -28.339 1.00 69.56 89 LEU A O 1
ATOM 732 N N . ALA A 1 90 ? 20.927 -21.987 -30.351 1.00 53.00 90 ALA A N 1
ATOM 733 C CA . ALA A 1 90 ? 22.344 -22.112 -30.659 1.00 53.00 90 ALA A CA 1
ATOM 734 C C . ALA A 1 90 ? 22.958 -20.707 -30.553 1.00 53.00 90 ALA A C 1
ATOM 736 O O . ALA A 1 90 ? 22.371 -19.769 -31.115 1.00 53.00 90 ALA A O 1
ATOM 737 N N . PRO A 1 91 ? 24.087 -20.520 -29.841 1.00 53.72 91 PRO A N 1
ATOM 738 C CA . PRO A 1 91 ? 24.738 -19.224 -29.817 1.00 53.72 91 PRO A CA 1
ATOM 739 C C . PRO A 1 91 ? 24.939 -18.835 -31.277 1.00 53.72 91 PRO A C 1
ATOM 741 O O . PRO A 1 91 ? 25.592 -19.562 -32.029 1.00 53.72 91 PRO A O 1
ATOM 744 N N . ARG A 1 92 ? 24.311 -17.739 -31.724 1.00 47.84 92 ARG A N 1
ATOM 745 C CA . ARG A 1 92 ? 24.666 -17.151 -33.013 1.00 47.84 92 ARG A CA 1
ATOM 746 C C . ARG A 1 92 ? 26.140 -16.832 -32.872 1.00 47.84 92 ARG A C 1
ATOM 748 O O . ARG A 1 92 ? 26.484 -15.869 -32.194 1.00 47.84 92 ARG A O 1
ATOM 755 N N . ALA A 1 93 ? 26.986 -17.681 -33.447 1.00 46.47 93 ALA A N 1
ATOM 756 C CA . ALA A 1 93 ? 28.406 -17.448 -33.538 1.00 46.47 93 ALA A CA 1
ATOM 757 C C . ALA A 1 93 ? 28.563 -16.175 -34.361 1.00 46.47 93 ALA A C 1
ATOM 759 O O . ALA A 1 93 ? 28.578 -16.187 -35.592 1.00 46.47 93 ALA A O 1
ATOM 760 N N . VAL A 1 94 ? 28.627 -15.043 -33.665 1.00 49.81 94 VAL A N 1
ATOM 761 C CA . VAL A 1 94 ? 29.311 -13.889 -34.205 1.00 49.81 94 VAL A CA 1
ATOM 762 C C . VAL A 1 94 ? 30.727 -14.411 -34.451 1.00 49.81 94 VAL A C 1
ATOM 764 O O . VAL A 1 94 ? 31.304 -14.978 -33.522 1.00 49.81 94 VAL A O 1
ATOM 767 N N . PRO A 1 95 ? 31.255 -14.345 -35.686 1.00 43.97 95 PRO A N 1
ATOM 768 C CA . PRO A 1 95 ? 32.551 -14.927 -36.016 1.00 43.97 95 PRO A CA 1
ATOM 769 C C . PRO A 1 95 ? 33.567 -14.569 -34.936 1.00 43.97 95 PRO A C 1
ATOM 771 O O . PRO A 1 95 ? 33.631 -13.398 -34.559 1.00 43.97 95 PRO A O 1
ATOM 774 N N . ASN A 1 96 ? 34.293 -15.556 -34.408 1.00 45.19 96 ASN A N 1
ATOM 775 C CA . ASN A 1 96 ? 35.212 -15.361 -33.288 1.00 45.19 96 ASN A CA 1
ATOM 776 C C . ASN A 1 96 ? 36.142 -14.167 -33.608 1.00 45.19 96 ASN A C 1
ATOM 778 O O . ASN A 1 96 ? 36.866 -14.202 -34.602 1.00 45.19 96 ASN A O 1
ATOM 782 N N . GLY A 1 97 ? 36.014 -13.065 -32.855 1.00 50.09 97 GLY A N 1
ATOM 783 C CA . GLY A 1 97 ? 36.626 -11.760 -33.175 1.00 50.09 97 GLY A CA 1
ATOM 784 C C . GLY A 1 97 ? 35.677 -10.638 -33.646 1.00 50.09 97 GLY A C 1
ATOM 785 O O . GLY A 1 97 ? 36.139 -9.529 -33.914 1.00 50.09 97 GLY A O 1
ATOM 786 N N . LYS A 1 98 ? 34.361 -10.875 -33.734 1.00 49.97 98 LYS A N 1
ATOM 787 C CA . LYS A 1 98 ? 33.336 -9.864 -34.081 1.00 49.97 98 LYS A CA 1
ATOM 788 C C . LYS A 1 98 ? 32.243 -9.678 -33.023 1.00 49.97 98 LYS A C 1
ATOM 790 O O . LYS A 1 98 ? 31.327 -8.889 -33.256 1.00 49.97 98 LYS A O 1
ATOM 795 N N . GLU A 1 99 ? 32.329 -10.349 -31.874 1.00 48.09 99 GLU A N 1
ATOM 796 C CA . GLU A 1 99 ? 31.426 -10.123 -30.741 1.00 48.09 99 GLU A CA 1
ATOM 797 C C . GLU A 1 99 ? 31.495 -8.655 -30.299 1.00 48.09 99 GLU A C 1
ATOM 799 O O . GLU A 1 99 ? 32.440 -8.213 -29.648 1.00 48.09 99 GLU A O 1
ATOM 804 N N . ARG A 1 100 ? 30.488 -7.862 -30.673 1.00 50.62 100 ARG A N 1
ATOM 805 C CA . ARG A 1 100 ? 30.266 -6.548 -30.071 1.00 50.62 100 ARG A CA 1
ATOM 806 C C . ARG A 1 100 ? 29.340 -6.748 -28.883 1.00 50.62 100 ARG A C 1
ATOM 808 O O . ARG A 1 100 ? 28.137 -6.518 -28.985 1.00 50.62 100 ARG A O 1
ATOM 815 N N . THR A 1 101 ? 29.907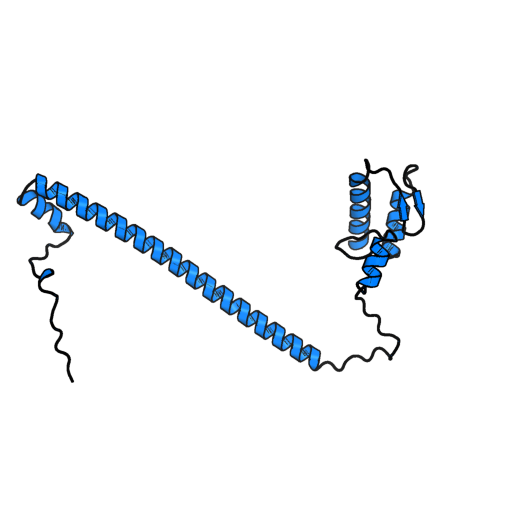 -7.203 -27.771 1.00 43.75 101 THR A N 1
ATOM 816 C CA . THR A 1 101 ? 29.289 -7.069 -26.451 1.00 43.75 101 THR A CA 1
ATOM 817 C C . THR A 1 101 ? 28.990 -5.584 -26.260 1.00 43.75 101 THR A C 1
ATOM 819 O O . THR A 1 101 ? 29.895 -4.747 -26.272 1.00 43.75 101 THR A O 1
ATOM 822 N N . LYS A 1 102 ? 27.703 -5.235 -26.189 1.00 53.22 102 LYS A N 1
ATOM 823 C CA . LYS A 1 102 ? 27.255 -3.853 -25.954 1.00 53.22 102 LYS A CA 1
ATOM 824 C C . LYS A 1 102 ? 27.458 -3.439 -24.491 1.00 53.22 102 LYS A C 1
ATOM 826 O O . LYS A 1 102 ? 27.221 -2.287 -24.149 1.00 53.22 102 LYS A O 1
ATOM 831 N N . ASP A 1 103 ? 27.941 -4.357 -23.659 1.00 52.47 103 ASP A N 1
ATOM 832 C CA . ASP A 1 103 ? 28.225 -4.124 -22.254 1.00 52.47 103 ASP A CA 1
ATOM 833 C C . ASP A 1 103 ? 29.537 -3.352 -22.117 1.00 52.47 103 ASP A C 1
ATOM 835 O O . ASP A 1 103 ? 30.638 -3.820 -22.439 1.00 52.47 103 ASP A O 1
ATOM 839 N N . LEU A 1 104 ? 29.421 -2.111 -21.656 1.00 58.41 104 LEU A N 1
ATOM 840 C CA . LEU A 1 104 ? 30.573 -1.292 -21.330 1.00 58.41 104 LEU A CA 1
ATOM 841 C C . LEU A 1 104 ? 31.276 -1.921 -20.121 1.00 58.41 104 LEU A C 1
ATOM 843 O O . LEU A 1 104 ? 30.784 -1.863 -18.999 1.00 58.41 104 LEU A O 1
ATOM 847 N N . ARG A 1 105 ? 32.436 -2.551 -20.346 1.00 65.69 105 ARG A N 1
ATOM 848 C CA . ARG A 1 105 ? 33.262 -3.108 -19.261 1.00 65.69 105 ARG A CA 1
ATOM 849 C C . ARG A 1 105 ? 33.479 -2.054 -18.157 1.00 65.69 105 ARG A C 1
ATOM 851 O O . ARG A 1 105 ? 33.756 -0.903 -18.499 1.00 65.69 105 ARG A O 1
ATOM 858 N N . PRO A 1 106 ? 33.468 -2.422 -16.865 1.00 61.25 106 PRO A N 1
ATOM 859 C CA . PRO A 1 106 ? 33.586 -1.471 -15.752 1.00 61.25 106 PRO A CA 1
ATOM 860 C C . PRO A 1 106 ? 34.855 -0.610 -15.822 1.00 61.25 106 PRO A C 1
ATOM 862 O O . PRO A 1 106 ? 34.800 0.594 -15.604 1.00 61.25 106 PRO A O 1
ATOM 865 N N . ALA A 1 107 ? 35.980 -1.175 -16.272 1.00 61.66 107 ALA A N 1
ATOM 866 C CA . ALA A 1 107 ? 37.213 -0.417 -16.508 1.00 61.66 107 ALA A CA 1
ATOM 867 C C . ALA A 1 107 ? 37.075 0.673 -17.594 1.00 61.66 107 ALA A C 1
ATOM 869 O O . ALA A 1 107 ? 37.769 1.684 -17.569 1.00 61.66 107 ALA A O 1
ATOM 870 N N . LYS A 1 108 ? 36.180 0.470 -18.565 1.00 61.25 108 LYS A N 1
ATOM 871 C CA . LYS A 1 108 ? 35.884 1.424 -19.637 1.00 61.25 108 LYS A CA 1
ATOM 872 C C . LYS A 1 108 ? 34.920 2.512 -19.154 1.00 61.25 108 LYS A C 1
ATOM 874 O O . LYS A 1 108 ? 35.117 3.662 -19.518 1.00 61.25 108 LYS A O 1
ATOM 879 N N . ILE A 1 109 ? 33.956 2.165 -18.295 1.00 63.12 109 ILE A N 1
ATOM 880 C CA . ILE A 1 109 ? 33.095 3.129 -17.586 1.00 63.12 109 ILE A CA 1
ATOM 881 C C . ILE A 1 109 ? 33.947 4.056 -16.713 1.00 63.12 109 ILE A C 1
ATOM 883 O O . ILE A 1 109 ? 33.839 5.268 -16.835 1.00 63.12 109 ILE A O 1
ATOM 887 N N . GLU A 1 110 ? 34.847 3.501 -15.899 1.00 61.91 110 GLU A N 1
ATOM 888 C CA . GLU A 1 110 ? 35.755 4.276 -15.042 1.00 61.91 110 GLU A CA 1
ATOM 889 C C . GLU A 1 110 ? 36.680 5.189 -15.856 1.00 61.91 110 GLU A C 1
ATOM 891 O O . GLU A 1 110 ? 36.871 6.359 -15.519 1.00 61.91 110 GLU A O 1
ATOM 896 N N . ARG A 1 111 ? 37.194 4.695 -16.990 1.00 62.19 111 ARG A N 1
ATOM 897 C CA . ARG A 1 111 ? 37.971 5.520 -17.916 1.00 62.19 111 ARG A CA 1
ATOM 898 C C . ARG A 1 111 ? 37.143 6.680 -18.470 1.00 62.19 111 ARG A C 1
ATOM 900 O O . ARG A 1 111 ? 37.610 7.807 -18.470 1.00 62.19 111 ARG A O 1
ATOM 907 N N . TYR A 1 112 ? 35.903 6.429 -18.874 1.00 62.19 112 TYR A N 1
ATOM 908 C CA . TYR A 1 112 ? 34.989 7.454 -19.379 1.00 62.19 112 TYR A CA 1
ATOM 909 C C . TYR A 1 112 ? 34.508 8.446 -18.321 1.00 62.19 112 TYR A C 1
ATOM 911 O O . TYR A 1 112 ? 34.266 9.607 -18.637 1.00 62.19 112 TYR A O 1
ATOM 919 N N . ARG A 1 113 ? 34.431 8.015 -17.062 1.00 58.00 113 ARG A N 1
ATOM 920 C CA . ARG A 1 113 ? 34.169 8.883 -15.915 1.00 58.00 113 ARG A CA 1
ATOM 921 C C . ARG A 1 113 ? 35.335 9.837 -15.658 1.00 58.00 113 ARG A C 1
ATOM 923 O O . ARG A 1 113 ? 35.117 10.994 -15.326 1.00 58.00 113 ARG A O 1
ATOM 930 N N . ARG A 1 114 ? 36.571 9.358 -15.842 1.00 57.12 114 ARG A N 1
ATOM 931 C CA . ARG A 1 114 ? 37.799 10.153 -15.694 1.00 57.12 114 ARG A CA 1
ATOM 932 C C . ARG A 1 114 ? 38.084 11.046 -16.911 1.00 57.12 114 ARG A C 1
ATOM 934 O O . ARG A 1 114 ? 38.596 12.145 -16.744 1.00 57.12 114 ARG A O 1
ATOM 941 N N . GLU A 1 115 ? 37.749 10.588 -18.116 1.00 58.56 115 GLU A N 1
ATOM 942 C CA . GLU A 1 115 ? 37.991 11.263 -19.407 1.00 58.56 115 GLU A CA 1
ATOM 943 C C . GLU A 1 115 ? 36.794 12.116 -19.879 1.00 58.56 115 GLU A C 1
ATOM 945 O O . GLU A 1 115 ? 36.683 12.417 -21.064 1.00 58.56 115 GLU A O 1
ATOM 950 N N . SER A 1 116 ? 35.895 12.496 -18.961 1.00 58.03 116 SER A N 1
ATOM 951 C CA . SER A 1 116 ? 34.730 13.361 -19.207 1.00 58.03 116 SER A CA 1
ATOM 952 C C . SER A 1 116 ? 33.904 12.941 -20.434 1.00 58.03 116 SER A C 1
ATOM 954 O O . SER A 1 116 ? 33.961 13.571 -21.487 1.00 58.03 116 SER A O 1
ATOM 956 N N . LEU A 1 117 ? 33.122 11.864 -20.311 1.00 58.53 117 LEU A N 1
ATOM 957 C CA . LEU A 1 117 ? 31.950 11.638 -21.164 1.00 58.53 117 LEU A CA 1
ATOM 958 C C . LEU A 1 117 ? 30.695 12.078 -20.407 1.00 58.53 117 LEU A C 1
ATOM 960 O O . LEU A 1 117 ? 30.533 11.735 -19.239 1.00 58.53 117 LEU A O 1
ATOM 964 N N . LEU A 1 118 ? 29.794 12.807 -21.067 1.00 62.19 118 LEU A N 1
ATOM 965 C CA . LEU A 1 118 ? 28.456 13.056 -20.533 1.00 62.19 118 LEU A CA 1
ATOM 966 C C . LEU A 1 118 ? 27.659 11.741 -20.558 1.00 62.19 118 LEU A C 1
ATOM 968 O O . LEU A 1 118 ? 27.623 11.041 -21.576 1.00 62.19 118 LEU A O 1
ATOM 972 N N . PHE A 1 119 ? 27.045 11.404 -19.424 1.00 60.19 119 PHE A N 1
ATOM 973 C CA . PHE A 1 119 ? 26.198 10.225 -19.262 1.00 60.19 119 PHE A CA 1
ATOM 974 C C . PHE A 1 119 ? 24.748 10.662 -19.086 1.00 60.19 119 PHE A C 1
ATOM 976 O O . PHE A 1 119 ? 24.470 11.573 -18.311 1.00 60.19 119 PHE A O 1
ATOM 983 N N . VAL A 1 120 ? 23.831 9.968 -19.753 1.00 57.72 120 VAL A N 1
ATOM 984 C CA . VAL A 1 120 ? 22.391 10.048 -19.474 1.00 57.72 120 VAL A CA 1
ATOM 985 C C . VAL A 1 120 ? 21.900 8.634 -19.213 1.00 57.72 120 VAL A C 1
ATOM 987 O O . VAL A 1 120 ? 22.282 7.708 -19.929 1.00 57.72 120 VAL A O 1
ATOM 990 N N . ASP A 1 121 ? 21.125 8.450 -18.144 1.00 57.97 121 ASP A N 1
ATOM 991 C CA . ASP A 1 121 ? 20.649 7.138 -17.685 1.00 57.97 121 ASP A CA 1
ATOM 992 C C . ASP A 1 121 ? 21.792 6.115 -17.467 1.00 57.97 121 ASP A C 1
ATOM 994 O O . ASP A 1 121 ? 21.673 4.939 -17.805 1.00 57.97 121 ASP A O 1
ATOM 998 N N . ASN A 1 122 ? 22.936 6.564 -16.929 1.00 59.19 122 ASN A N 1
ATOM 999 C CA . ASN A 1 122 ? 24.163 5.770 -16.723 1.00 59.19 122 ASN A CA 1
ATOM 1000 C C . ASN A 1 122 ? 24.816 5.203 -18.002 1.00 59.19 122 ASN A C 1
ATOM 1002 O O . ASN A 1 122 ? 25.694 4.340 -17.917 1.00 59.19 122 ASN A O 1
ATOM 1006 N N . LEU A 1 123 ? 24.447 5.701 -19.187 1.00 58.78 123 LEU A N 1
ATOM 1007 C CA . LEU A 1 123 ? 25.016 5.281 -20.468 1.00 58.78 123 LEU A CA 1
ATOM 1008 C C . LEU A 1 123 ? 25.771 6.433 -21.148 1.00 58.78 123 LEU A C 1
ATOM 1010 O O . LEU A 1 123 ? 25.319 7.579 -21.098 1.00 58.78 123 LEU A O 1
ATOM 1014 N N . PRO A 1 124 ? 26.922 6.159 -21.793 1.00 59.97 124 PRO A N 1
ATOM 1015 C CA . PRO A 1 124 ? 27.643 7.177 -22.543 1.00 59.97 124 PRO A CA 1
ATOM 1016 C C . PRO A 1 124 ? 26.803 7.617 -23.745 1.00 59.97 124 PRO A C 1
ATOM 1018 O O . PRO A 1 124 ? 26.304 6.782 -24.506 1.00 59.97 124 PRO A O 1
ATOM 1021 N N . ILE A 1 125 ? 26.669 8.927 -23.934 1.00 64.62 125 ILE A N 1
ATOM 1022 C CA . ILE A 1 125 ? 25.949 9.479 -25.080 1.00 64.62 125 ILE A CA 1
ATOM 1023 C C . ILE A 1 125 ? 26.673 9.073 -26.375 1.00 64.62 125 ILE A C 1
ATOM 1025 O O . ILE A 1 125 ? 27.888 9.233 -26.516 1.00 64.62 125 ILE A O 1
ATOM 1029 N N . ALA A 1 126 ? 25.926 8.509 -27.328 1.00 62.41 126 ALA A N 1
ATOM 1030 C CA . ALA A 1 126 ? 26.465 8.109 -28.622 1.00 62.41 126 ALA A CA 1
ATOM 1031 C C . ALA A 1 126 ? 26.970 9.326 -29.419 1.00 62.41 126 ALA A C 1
ATOM 1033 O O . ALA A 1 126 ? 26.447 10.431 -29.304 1.00 62.41 126 ALA A O 1
ATOM 1034 N N . MET A 1 127 ? 27.966 9.107 -30.279 1.00 65.25 127 MET A N 1
ATOM 1035 C CA . MET A 1 127 ? 28.665 10.161 -31.027 1.00 65.25 127 MET A CA 1
ATOM 1036 C C . MET A 1 127 ? 27.736 11.063 -31.858 1.00 65.25 127 MET A C 1
ATOM 1038 O O . MET A 1 127 ? 27.987 12.256 -31.953 1.00 65.25 127 MET A O 1
ATOM 1042 N N . THR A 1 128 ? 26.640 10.528 -32.398 1.00 65.00 128 THR A N 1
ATOM 1043 C CA . THR A 1 128 ? 25.638 11.295 -33.158 1.00 65.00 128 THR A CA 1
ATOM 1044 C C . THR A 1 128 ? 24.913 12.332 -32.302 1.00 65.00 128 THR A C 1
ATOM 1046 O O . THR A 1 128 ? 24.765 13.477 -32.712 1.00 65.00 128 THR A O 1
ATOM 1049 N N . ILE A 1 129 ? 24.525 11.957 -31.085 1.00 70.31 129 ILE A N 1
ATOM 1050 C CA . ILE A 1 129 ? 23.866 12.856 -30.132 1.00 70.31 129 ILE A CA 1
ATOM 1051 C C . ILE A 1 129 ? 24.883 13.859 -29.566 1.00 70.31 129 ILE A C 1
ATOM 1053 O O . ILE A 1 129 ? 24.560 15.023 -29.351 1.00 70.31 129 ILE A O 1
ATOM 1057 N N . ASN A 1 130 ? 26.138 13.440 -29.384 1.00 71.50 130 ASN A N 1
ATOM 1058 C CA . ASN A 1 130 ? 27.215 14.324 -28.943 1.00 71.50 130 ASN A CA 1
ATOM 1059 C C . ASN A 1 130 ? 27.471 15.474 -29.936 1.00 71.50 130 ASN A C 1
ATOM 1061 O O . ASN A 1 130 ? 27.685 16.604 -29.509 1.00 71.50 130 ASN A O 1
ATOM 1065 N N . GLU A 1 131 ? 27.407 15.221 -31.249 1.00 74.12 131 GLU A N 1
ATOM 1066 C CA . GLU A 1 131 ? 27.507 16.286 -32.262 1.00 74.12 131 GLU A CA 1
ATOM 1067 C C . GLU A 1 131 ? 26.325 17.265 -32.196 1.00 74.12 131 GLU A C 1
ATOM 1069 O O . GLU A 1 131 ? 26.527 18.473 -32.267 1.00 74.12 131 GLU A O 1
ATOM 1074 N N . LYS A 1 132 ? 25.106 16.781 -31.939 1.00 76.94 132 LYS A N 1
ATOM 1075 C CA . LYS A 1 132 ? 23.928 17.644 -31.744 1.00 76.94 132 LYS A CA 1
ATOM 1076 C C . LYS A 1 132 ? 24.025 18.522 -30.500 1.00 76.94 132 LYS A C 1
ATOM 1078 O O . LYS A 1 132 ? 23.698 19.705 -30.541 1.00 76.94 132 LYS A O 1
ATOM 1083 N N . ILE A 1 133 ? 24.546 17.967 -29.408 1.00 78.56 133 ILE A N 1
ATOM 1084 C CA . ILE A 1 133 ? 24.826 18.726 -28.184 1.00 78.56 133 ILE A CA 1
ATOM 1085 C C . ILE A 1 133 ? 25.895 19.796 -28.446 1.00 78.56 133 ILE A C 1
ATOM 1087 O O . ILE A 1 133 ? 25.780 20.911 -27.939 1.00 78.56 133 ILE A O 1
ATOM 1091 N N . LYS A 1 134 ? 26.919 19.491 -29.257 1.00 77.69 134 LYS A N 1
ATOM 1092 C CA . LYS A 1 134 ? 27.903 20.497 -29.682 1.00 77.69 134 LYS A CA 1
ATOM 1093 C C . LYS A 1 134 ? 27.238 21.616 -30.464 1.00 77.69 134 LYS A C 1
ATOM 1095 O O . LYS A 1 134 ? 27.447 22.758 -30.095 1.00 77.69 134 LYS A O 1
ATOM 1100 N N . GLU A 1 135 ? 26.424 21.310 -31.472 1.00 81.00 135 GLU A N 1
ATOM 1101 C CA . GLU A 1 135 ? 25.716 22.324 -32.269 1.00 81.00 135 GLU A CA 1
ATOM 1102 C C . GLU A 1 135 ? 24.875 23.259 -31.382 1.00 81.00 135 GLU A C 1
ATOM 1104 O O . GLU A 1 135 ? 24.950 24.481 -31.524 1.00 81.00 135 GLU A O 1
ATOM 1109 N N . ALA A 1 136 ? 24.135 22.703 -30.416 1.00 79.50 136 ALA A N 1
ATOM 1110 C CA . ALA A 1 136 ? 23.313 23.481 -29.489 1.00 79.50 136 ALA A CA 1
ATOM 1111 C C . ALA A 1 136 ? 24.149 24.404 -28.580 1.00 79.50 136 ALA A C 1
ATOM 1113 O O . ALA A 1 136 ? 23.798 25.568 -28.370 1.00 79.50 136 ALA A O 1
ATOM 1114 N N . LEU A 1 137 ? 25.277 23.903 -28.063 1.00 78.19 137 LEU A N 1
ATOM 1115 C CA . LEU A 1 137 ? 26.131 24.620 -27.110 1.00 78.19 137 LEU A CA 1
ATOM 1116 C C . LEU A 1 137 ? 27.207 25.499 -27.770 1.00 78.19 137 LEU A C 1
ATOM 1118 O O . LEU A 1 137 ? 27.746 26.386 -27.116 1.00 78.19 137 LEU A O 1
ATOM 1122 N N . GLN A 1 138 ? 27.499 25.313 -29.058 1.00 73.12 138 GLN A N 1
ATOM 1123 C CA . GLN A 1 138 ? 28.508 26.070 -29.814 1.00 73.12 138 GLN A CA 1
ATOM 1124 C C . GLN A 1 138 ? 28.116 27.538 -30.036 1.00 73.12 138 GLN A C 1
ATOM 1126 O O . GLN A 1 138 ? 28.974 28.378 -30.296 1.00 73.12 138 GLN A O 1
ATOM 1131 N N . SER A 1 139 ? 26.828 27.861 -29.892 1.00 70.50 139 SER A N 1
ATOM 1132 C CA . SER A 1 139 ? 26.315 29.235 -29.901 1.00 70.50 139 SER A CA 1
ATOM 1133 C C . SER A 1 139 ? 26.774 30.065 -28.692 1.00 70.50 139 SER A C 1
ATOM 1135 O O . SER A 1 139 ? 26.690 31.294 -28.718 1.00 70.50 139 SER A O 1
ATOM 1137 N N . ARG A 1 140 ? 27.278 29.411 -27.637 1.00 72.94 140 ARG A N 1
ATOM 1138 C CA . ARG A 1 140 ? 27.652 30.039 -26.371 1.00 72.94 140 ARG A CA 1
ATOM 1139 C C . ARG A 1 140 ? 29.155 30.338 -26.322 1.00 72.94 140 ARG A C 1
ATOM 1141 O O . ARG A 1 140 ? 29.978 29.462 -26.564 1.00 72.94 140 ARG A O 1
ATOM 1148 N N . GLN A 1 141 ? 29.524 31.578 -25.988 1.00 65.88 141 GLN A N 1
ATOM 1149 C CA . GLN A 1 141 ? 30.933 32.002 -25.875 1.00 65.88 141 GLN A CA 1
ATOM 1150 C C . GLN A 1 141 ? 31.611 31.537 -24.574 1.00 65.88 141 GLN A C 1
ATOM 1152 O O . GLN A 1 141 ? 32.837 31.522 -24.494 1.00 65.88 141 GLN A O 1
ATOM 1157 N N . ASP A 1 142 ? 30.827 31.161 -23.563 1.00 71.56 142 ASP A N 1
ATOM 1158 C CA . ASP A 1 142 ? 31.263 30.774 -22.217 1.00 71.56 142 ASP A CA 1
ATOM 1159 C C . ASP A 1 142 ? 31.448 29.258 -22.031 1.00 71.56 142 ASP A C 1
ATOM 1161 O O . ASP A 1 142 ? 31.904 28.815 -20.975 1.00 71.56 142 ASP A O 1
ATOM 1165 N N . VAL A 1 143 ? 31.160 28.460 -23.065 1.00 73.69 143 VAL A N 1
ATOM 1166 C CA . VAL A 1 143 ? 31.343 27.004 -23.060 1.00 73.69 143 VAL A CA 1
ATOM 1167 C C . VAL A 1 143 ? 32.494 26.631 -23.988 1.00 73.69 143 VAL A C 1
ATOM 1169 O O . VAL A 1 143 ? 32.443 26.835 -25.200 1.00 73.69 143 VAL A O 1
ATOM 1172 N N . LYS A 1 144 ? 33.545 26.027 -23.433 1.00 76.44 144 LYS A N 1
ATOM 1173 C CA . LYS A 1 144 ? 34.656 25.481 -24.216 1.00 76.44 144 LYS A CA 1
ATOM 1174 C C . LYS A 1 144 ? 34.436 23.990 -24.433 1.00 76.44 144 LYS A C 1
ATOM 1176 O O . LYS A 1 144 ? 34.400 23.219 -23.476 1.00 76.44 144 LYS A O 1
ATOM 1181 N N . ILE A 1 145 ? 34.315 23.587 -25.695 1.00 73.38 145 ILE A N 1
ATOM 1182 C CA . ILE A 1 145 ? 34.029 22.201 -26.072 1.00 73.38 145 ILE A CA 1
ATOM 1183 C C . ILE A 1 145 ? 35.218 21.621 -26.837 1.00 73.38 145 ILE A C 1
ATOM 1185 O O . ILE A 1 145 ? 35.628 22.160 -27.864 1.00 73.38 145 ILE A O 1
ATOM 1189 N N . TRP A 1 146 ? 35.768 20.507 -26.354 1.00 70.25 146 TRP A N 1
ATOM 1190 C CA . TRP A 1 146 ? 36.844 19.775 -27.021 1.00 70.25 146 TRP A CA 1
ATOM 1191 C C . TRP A 1 146 ? 36.518 18.287 -27.099 1.00 70.25 146 TRP A C 1
ATOM 1193 O O . TRP A 1 146 ? 36.678 17.549 -26.130 1.00 70.25 146 TRP A O 1
ATOM 1203 N N . SER A 1 147 ? 36.155 17.809 -28.293 1.00 65.69 147 SER A N 1
ATOM 1204 C CA . SER A 1 147 ? 35.790 16.407 -28.555 1.00 65.69 147 SER A CA 1
ATOM 1205 C C . SER A 1 147 ? 34.635 15.912 -27.671 1.00 65.69 147 SER A C 1
ATOM 1207 O O . SER A 1 147 ? 33.482 16.003 -28.081 1.00 65.69 147 SER A O 1
ATOM 1209 N N . THR A 1 148 ? 34.929 15.408 -26.477 1.00 63.75 148 THR A N 1
ATOM 1210 C CA . THR A 1 148 ? 33.956 14.944 -25.478 1.00 63.75 148 THR A CA 1
ATOM 1211 C C . THR A 1 148 ? 34.002 15.751 -24.184 1.00 63.75 148 THR A C 1
ATOM 1213 O O . THR A 1 148 ? 33.151 15.577 -23.324 1.00 63.75 148 THR A O 1
ATOM 1216 N N . HIS A 1 149 ? 34.994 16.627 -24.042 1.00 66.38 149 HIS A N 1
ATOM 1217 C CA . HIS A 1 149 ? 35.207 17.431 -22.853 1.00 66.38 149 HIS A CA 1
ATOM 1218 C C . HIS A 1 149 ? 34.443 18.745 -22.982 1.00 66.38 149 HIS A C 1
ATOM 1220 O O . HIS A 1 149 ? 34.596 19.466 -23.972 1.00 66.38 149 HIS A O 1
ATOM 1226 N N . TYR A 1 150 ? 33.657 19.057 -21.956 1.00 74.94 150 TYR A N 1
ATOM 1227 C CA . TYR A 1 150 ? 32.897 20.293 -21.834 1.00 74.94 150 TYR A CA 1
ATOM 1228 C C . TYR A 1 150 ? 33.428 21.060 -20.628 1.00 74.94 150 TYR A C 1
ATOM 1230 O O . TYR A 1 150 ? 33.584 20.496 -19.547 1.00 74.94 150 TYR A O 1
ATOM 1238 N N . THR A 1 151 ? 33.740 22.336 -20.817 1.00 74.62 151 THR A N 1
ATOM 1239 C CA . THR A 1 151 ? 34.169 23.229 -19.740 1.00 74.62 151 THR A CA 1
ATOM 1240 C C . THR A 1 151 ? 33.270 24.450 -19.744 1.00 74.62 151 THR A C 1
ATOM 1242 O O . THR A 1 151 ? 33.189 25.156 -20.746 1.00 74.62 151 THR A O 1
ATOM 1245 N N . PHE A 1 152 ? 32.594 24.674 -18.628 1.00 79.19 152 PHE A N 1
ATOM 1246 C CA . PHE A 1 152 ? 31.679 25.784 -18.395 1.00 79.19 152 PHE A CA 1
ATOM 1247 C C . PHE A 1 152 ? 31.698 26.111 -16.893 1.00 79.19 152 PHE A C 1
ATOM 1249 O O . PHE A 1 152 ? 32.149 25.274 -16.102 1.00 79.19 152 PHE A O 1
ATOM 1256 N N . PRO A 1 153 ? 31.293 27.322 -16.490 1.00 78.88 153 PRO A N 1
ATOM 1257 C CA . PRO A 1 153 ? 31.316 27.709 -15.087 1.00 78.88 153 PRO A CA 1
ATOM 1258 C C . PRO A 1 153 ? 30.174 27.016 -14.309 1.00 78.88 153 PRO A C 1
ATOM 1260 O O . PRO A 1 153 ? 29.106 26.734 -14.855 1.00 78.88 153 PRO A O 1
ATOM 1263 N N . GLU A 1 154 ? 30.445 26.643 -13.052 1.00 73.94 154 GLU A N 1
ATOM 1264 C CA . GLU A 1 154 ? 29.599 25.739 -12.245 1.00 73.94 154 GLU A CA 1
ATOM 1265 C C . GLU A 1 154 ? 28.204 26.314 -11.947 1.00 73.94 154 GLU A C 1
ATOM 1267 O O . GLU A 1 154 ? 27.232 25.573 -11.837 1.00 73.94 154 GLU A O 1
ATOM 1272 N N . ASP A 1 155 ? 28.084 27.640 -11.919 1.00 78.44 155 ASP A N 1
ATOM 1273 C CA . ASP A 1 155 ? 26.839 28.396 -11.752 1.00 78.44 155 ASP A CA 1
ATOM 1274 C C . ASP A 1 155 ? 25.827 28.190 -12.890 1.00 78.44 155 ASP A C 1
ATOM 1276 O O . ASP A 1 155 ? 24.655 28.528 -12.746 1.00 78.44 155 ASP A O 1
ATOM 1280 N N . GLN A 1 156 ? 26.259 27.619 -14.015 1.00 74.44 156 GLN A N 1
ATOM 1281 C CA . GLN A 1 156 ? 25.412 27.366 -15.178 1.00 74.44 156 GLN A CA 1
ATOM 1282 C C . GLN A 1 156 ? 25.107 25.883 -15.406 1.00 74.44 156 GLN A C 1
ATOM 1284 O O . GLN A 1 156 ? 24.555 25.523 -16.450 1.00 74.44 156 GLN A O 1
ATOM 1289 N N . LEU A 1 157 ? 25.469 25.018 -14.456 1.00 76.38 157 LEU A N 1
ATOM 1290 C CA . LEU A 1 157 ? 25.340 23.570 -14.586 1.00 76.38 157 LEU A CA 1
ATOM 1291 C C . LEU A 1 157 ? 23.902 23.135 -14.900 1.00 76.38 157 LEU A C 1
ATOM 1293 O O . LEU A 1 157 ? 23.694 22.414 -15.874 1.00 76.38 157 LEU A O 1
ATOM 1297 N N . ASP A 1 158 ? 22.922 23.621 -14.139 1.00 77.19 158 ASP A N 1
ATOM 1298 C CA . ASP A 1 158 ? 21.513 23.232 -14.298 1.00 77.19 158 ASP A CA 1
ATOM 1299 C C . ASP A 1 158 ? 20.961 23.624 -15.676 1.00 77.19 158 ASP A C 1
ATOM 1301 O O . ASP A 1 158 ? 20.322 22.829 -16.361 1.00 77.19 158 ASP A O 1
ATOM 1305 N N . PHE A 1 159 ? 21.303 24.824 -16.146 1.00 78.69 159 PHE A N 1
ATOM 1306 C CA . PHE A 1 159 ? 20.878 25.316 -17.455 1.00 78.69 159 PHE A CA 1
ATOM 1307 C C . PHE A 1 159 ? 21.501 24.518 -18.613 1.00 78.69 159 PHE A C 1
ATOM 1309 O O . PHE A 1 159 ? 20.851 24.249 -19.624 1.00 78.69 159 PHE A O 1
ATOM 1316 N N . ILE A 1 160 ? 22.766 24.113 -18.477 1.00 80.06 160 ILE A N 1
ATOM 1317 C CA . ILE A 1 160 ? 23.441 23.258 -19.460 1.00 80.06 160 ILE A CA 1
ATOM 1318 C C . ILE A 1 160 ? 22.823 21.854 -19.477 1.00 80.06 160 ILE A C 1
ATOM 1320 O O . ILE A 1 160 ? 22.625 21.294 -20.558 1.00 80.06 160 ILE A O 1
ATOM 1324 N N . ILE A 1 161 ? 22.481 21.303 -18.308 1.00 80.75 161 ILE A N 1
ATOM 1325 C CA . ILE A 1 161 ? 21.791 20.012 -18.190 1.00 80.75 161 ILE A CA 1
ATOM 1326 C C . ILE A 1 161 ? 20.440 20.061 -18.908 1.00 80.75 161 ILE A C 1
ATOM 1328 O O . ILE A 1 161 ? 20.154 19.163 -19.700 1.00 80.75 161 ILE A O 1
ATOM 1332 N N . ASP A 1 162 ? 19.658 21.123 -18.715 1.00 82.31 162 ASP A N 1
ATOM 1333 C CA . ASP A 1 162 ? 18.357 21.289 -19.369 1.00 82.31 162 ASP A CA 1
ATOM 1334 C C . ASP A 1 162 ? 18.474 21.318 -20.899 1.00 82.31 162 ASP A C 1
ATOM 1336 O O . ASP A 1 162 ? 17.719 20.636 -21.598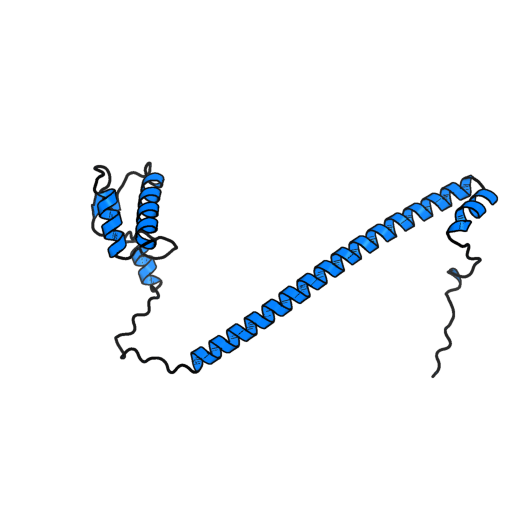 1.00 82.31 162 ASP A O 1
ATOM 1340 N N . ILE A 1 163 ? 19.460 22.041 -21.442 1.00 80.94 163 ILE A N 1
ATOM 1341 C CA . ILE A 1 163 ? 19.711 22.085 -22.892 1.00 80.94 163 ILE A CA 1
ATOM 1342 C C . ILE A 1 163 ? 20.105 20.705 -23.423 1.00 80.94 163 ILE A C 1
ATOM 1344 O O . ILE A 1 163 ? 19.602 20.266 -24.464 1.00 80.94 163 ILE A O 1
ATOM 1348 N N . ILE A 1 164 ? 21.000 20.007 -22.721 1.00 80.56 164 ILE A N 1
ATOM 1349 C CA . ILE A 1 164 ? 21.439 18.662 -23.102 1.00 80.56 164 ILE A CA 1
ATOM 1350 C C . ILE A 1 164 ? 20.244 17.705 -23.092 1.00 80.56 164 ILE A C 1
ATOM 1352 O O . ILE A 1 164 ? 20.035 16.976 -24.063 1.00 80.56 164 ILE A O 1
ATOM 1356 N N . GLN A 1 165 ? 19.419 17.743 -22.046 1.00 80.06 165 GLN A N 1
ATOM 1357 C CA . GLN A 1 165 ? 18.260 16.870 -21.912 1.00 80.06 165 GLN A CA 1
ATOM 1358 C C . GLN A 1 165 ? 17.199 17.161 -22.982 1.00 80.06 165 GLN A C 1
ATOM 1360 O O . GLN A 1 165 ? 16.665 16.228 -23.583 1.00 80.06 165 GLN A O 1
ATOM 1365 N N . ALA A 1 166 ? 16.935 18.434 -23.284 1.00 82.06 166 ALA A N 1
ATOM 1366 C CA . ALA A 1 166 ? 16.026 18.838 -24.354 1.00 82.06 166 ALA A CA 1
ATOM 1367 C C . ALA A 1 166 ? 16.514 18.364 -25.733 1.00 82.06 166 ALA A C 1
ATOM 1369 O O . ALA A 1 166 ? 15.732 17.829 -26.524 1.00 82.06 166 ALA A O 1
ATOM 1370 N N . THR A 1 167 ? 17.816 18.491 -25.999 1.00 81.12 167 THR A N 1
ATOM 1371 C CA . THR A 1 167 ? 18.441 18.030 -27.249 1.00 81.12 167 THR A CA 1
ATOM 1372 C C . THR A 1 167 ? 18.321 16.510 -27.390 1.00 81.12 167 THR A C 1
ATOM 1374 O O . THR A 1 167 ? 17.913 16.009 -28.435 1.00 81.12 167 THR A O 1
ATOM 1377 N N . ILE A 1 168 ? 18.591 15.761 -26.318 1.00 76.75 168 ILE A N 1
ATOM 1378 C CA . ILE A 1 168 ? 18.471 14.295 -26.301 1.00 76.75 168 ILE A CA 1
ATOM 1379 C C . ILE A 1 168 ? 17.026 13.847 -26.513 1.00 76.75 168 ILE A C 1
ATOM 1381 O O . ILE A 1 168 ? 16.780 12.916 -27.278 1.00 76.75 168 ILE A O 1
ATOM 1385 N N . ASN A 1 169 ? 16.070 14.493 -25.847 1.00 80.50 169 ASN A N 1
ATOM 1386 C CA . ASN A 1 169 ? 14.655 14.151 -25.968 1.00 80.50 169 ASN A CA 1
ATOM 1387 C C . ASN A 1 169 ? 14.130 14.421 -27.385 1.00 80.50 169 ASN A C 1
ATOM 1389 O O . ASN A 1 169 ? 13.341 13.633 -27.897 1.00 80.50 169 ASN A O 1
ATOM 1393 N N . THR A 1 170 ? 14.609 15.487 -28.031 1.00 79.00 170 THR A N 1
ATOM 1394 C CA . THR A 1 170 ? 14.259 15.821 -29.420 1.00 79.00 170 THR A CA 1
ATOM 1395 C C . THR A 1 170 ? 14.800 14.777 -30.401 1.00 79.00 170 THR A C 1
ATOM 1397 O O . THR A 1 170 ? 14.063 14.2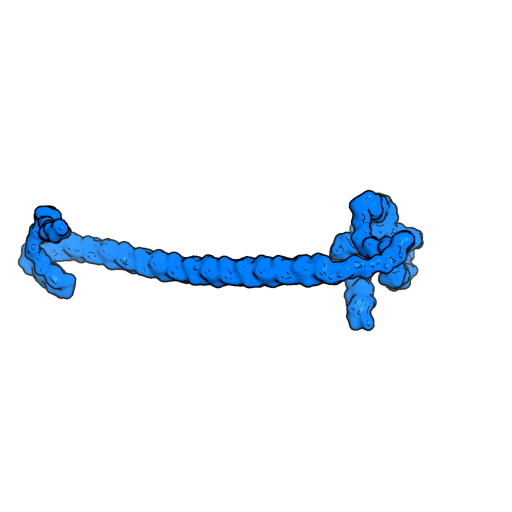91 -31.252 1.00 79.00 170 THR A O 1
ATOM 1400 N N . GLU A 1 171 ? 16.060 14.362 -30.250 1.00 71.69 171 GLU A N 1
ATOM 1401 C CA . GLU A 1 171 ? 16.693 13.365 -31.129 1.00 71.69 171 GLU A CA 1
ATOM 1402 C C . GLU A 1 171 ? 16.202 11.926 -30.874 1.00 71.69 171 GLU A C 1
ATOM 1404 O O . GLU A 1 171 ? 16.265 11.095 -31.772 1.00 71.69 171 GLU A O 1
ATOM 1409 N N . ARG A 1 172 ? 15.698 11.605 -29.671 1.00 66.75 172 ARG A N 1
ATOM 1410 C CA . ARG A 1 172 ? 15.060 10.304 -29.368 1.00 66.75 172 ARG A CA 1
ATOM 1411 C C . ARG A 1 172 ? 13.622 10.194 -29.894 1.00 66.75 172 ARG A C 1
ATOM 1413 O O . ARG A 1 172 ? 13.097 9.084 -29.946 1.00 66.75 172 ARG A O 1
ATOM 1420 N N . ALA A 1 173 ? 12.972 11.316 -30.205 1.00 59.09 173 ALA A N 1
ATOM 1421 C CA . ALA A 1 173 ? 11.597 11.359 -30.708 1.00 59.09 173 ALA A CA 1
ATOM 1422 C C . ALA A 1 173 ? 11.497 11.229 -32.243 1.00 59.09 173 ALA A C 1
ATOM 1424 O O . ALA A 1 173 ? 10.389 11.073 -32.761 1.00 59.09 173 ALA A O 1
ATOM 1425 N N . HIS A 1 174 ? 12.632 11.289 -32.947 1.00 49.19 174 HIS A N 1
ATOM 1426 C CA . HIS A 1 174 ? 12.781 11.023 -34.381 1.00 49.19 174 HIS A CA 1
ATOM 1427 C C . HIS A 1 174 ? 13.250 9.588 -34.643 1.00 49.19 174 HIS A C 1
ATOM 1429 O O . HIS A 1 174 ? 12.836 9.037 -35.689 1.00 49.19 174 HIS A O 1
#

Organism: NCBI:txid222440

Foldseek 3Di:
DDDDPPDDDPVPDDDDDDPVCVLVVQVVVHPVSSVVVVVVVVVVVVVVVVVVVVVVVVVVVVVVVVVVVVVVVVVVVVVVVVVVVVVPPDPPCPDVVRDPPVDQPVVNLVVCVVVAFDDDPSHGDDPVLVVQLCVQCVVDPQWDDDRRDIDHDPVCVVVSVVSSVVSVVVVVVD

Radius of gyration: 38.05 Å; chains: 1; bounding box: 74×78×77 Å

Sequence (174 aa):
MYEINKGFDNKFKGYYVHPHLINYVAIWVSPKYAVTVRKIMDKINETVIAEHEADKTQAVADQFHIVINTVTDTLSDRITDLNQQVRQLAPRAVPNGKERTKDLRPAKIERYRRESLLFVDNLPIAMTINEKIKEALQSRQDVKIWSTHYTFPEDQLDFIIDIIQATINTERAH

pLDDT: mean 73.82, std 13.4, range [36.25, 93.5]

Secondary structure (DSSP, 8-state):
-------S-GGG-SPPPPGGGHHHHHHHH-HHHHHHHHHHHHHHHHHHHHHHHHHHHHHHHHHHHHHHHHHHHHHHHHHHHHHHHHHHS------TT-----S--HHHHHHHHHTT--EETTEEPPHHHHHHHHHHHTT-TT-EEETTEEE--GGGHHHHHHHHHHHHHHHH--